Protein AF-X0VIX7-F1 (afdb_monomer_lite)

InterPro domains:
  IPR021027 Transposase, putative, helix-turn-helix domain [PF12323] (1-43)

Secondary structure (DSSP, 8-state):
------------HHHHHHHHHHHHHHHHHHHHHHHHHHHHHHHHTT-HHHHHH--PPPHHHH-

Foldseek 3Di:
DDDDDDDDDDDDPVVVVVVCVVCVLVVQLVVVQVVVLVVLCVVCVVPVVCSVVDDGDDSVVSD

Radius of gyration: 18.41 Å; chains: 1; bounding box: 32×38×47 Å

Organism: NCBI:txid412755

Structure (mmCIF, N/CA/C/O backbone):
data_AF-X0VIX7-F1
#
_entry.id   AF-X0VIX7-F1
#
loop_
_atom_site.group_PDB
_atom_site.id
_atom_site.type_symbol
_atom_site.label_atom_id
_atom_site.label_alt_id
_atom_site.label_comp_id
_atom_site.label_asym_id
_atom_site.label_entity_id
_atom_site.label_seq_id
_atom_site.pdbx_PDB_ins_code
_atom_site.Cartn_x
_atom_site.Cartn_y
_atom_site.Cartn_z
_atom_site.occupancy
_atom_site.B_iso_or_equiv
_atom_site.auth_seq_id
_atom_site.auth_comp_id
_atom_site.auth_asym_id
_atom_site.auth_atom_id
_atom_site.pdbx_PDB_model_num
ATOM 1 N N . MET A 1 1 ? -10.021 -28.937 8.013 1.00 56.84 1 MET A N 1
ATOM 2 C CA . MET A 1 1 ? -11.211 -28.077 8.210 1.00 56.84 1 MET A CA 1
ATOM 3 C C . MET A 1 1 ? -10.752 -26.630 8.288 1.00 56.84 1 MET A C 1
ATOM 5 O O . MET A 1 1 ? -10.101 -26.283 9.264 1.00 56.84 1 MET A O 1
ATOM 9 N N . ASN A 1 2 ? -11.068 -25.796 7.296 1.00 64.50 2 ASN A N 1
ATOM 10 C CA . ASN A 1 2 ? -10.785 -24.360 7.378 1.00 64.50 2 ASN A CA 1
ATOM 11 C C . ASN A 1 2 ? -11.954 -23.679 8.096 1.00 64.50 2 ASN A C 1
ATOM 13 O O . ASN A 1 2 ? -13.056 -23.610 7.558 1.00 64.50 2 ASN A O 1
ATOM 17 N N . ARG A 1 3 ? -11.733 -23.227 9.334 1.00 75.81 3 ARG A N 1
ATOM 18 C CA . ARG A 1 3 ? -12.716 -22.430 10.077 1.00 75.81 3 ARG A CA 1
ATOM 19 C C . ARG A 1 3 ? -12.544 -20.970 9.680 1.00 75.81 3 ARG A C 1
ATOM 21 O O . ARG A 1 3 ? -11.535 -20.359 10.013 1.00 75.81 3 ARG A O 1
ATOM 28 N N . ALA A 1 4 ? -13.524 -20.416 8.974 1.00 83.88 4 ALA A N 1
ATOM 29 C CA . ALA A 1 4 ? -13.605 -18.977 8.776 1.00 83.88 4 ALA A CA 1
ATOM 30 C C . ALA A 1 4 ? -14.220 -18.344 10.032 1.00 83.88 4 ALA A C 1
ATOM 32 O O . ALA A 1 4 ? -15.339 -18.682 10.417 1.00 83.88 4 ALA A O 1
ATOM 33 N N . ILE A 1 5 ? -13.481 -17.447 10.684 1.00 85.81 5 ILE A N 1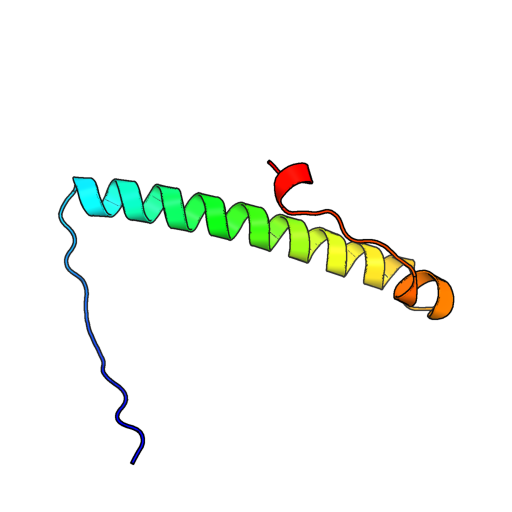
ATOM 34 C CA . ILE A 1 5 ? -13.980 -16.676 11.826 1.00 85.81 5 ILE A CA 1
ATOM 35 C C . ILE A 1 5 ? -14.533 -15.359 11.290 1.00 85.81 5 ILE A C 1
ATOM 37 O O . ILE A 1 5 ? -13.811 -14.578 10.673 1.00 85.81 5 ILE A O 1
ATOM 41 N N . LYS A 1 6 ? -15.818 -15.103 11.544 1.00 89.06 6 LYS A N 1
ATOM 42 C CA . LYS A 1 6 ? -16.443 -13.806 11.281 1.00 89.06 6 LYS A CA 1
ATOM 43 C C . LYS A 1 6 ? -16.476 -13.008 12.579 1.00 89.06 6 LYS A C 1
ATOM 45 O O . LYS A 1 6 ? -17.226 -13.341 13.489 1.00 89.06 6 LYS A O 1
ATOM 50 N N . VAL A 1 7 ? -15.673 -11.953 12.647 1.00 89.62 7 VAL A N 1
ATOM 51 C CA . VAL A 1 7 ? -15.606 -11.031 13.788 1.00 89.62 7 VAL A CA 1
ATOM 52 C C . VAL A 1 7 ? -16.015 -9.630 13.358 1.00 89.62 7 VAL A C 1
ATOM 54 O O . VAL A 1 7 ? -15.697 -9.192 12.253 1.00 89.62 7 VAL A O 1
ATOM 57 N N . ARG A 1 8 ? -16.734 -8.931 14.239 1.00 92.12 8 ARG A N 1
ATOM 58 C CA . ARG A 1 8 ? -17.066 -7.513 14.092 1.00 92.12 8 ARG A CA 1
ATOM 59 C C . ARG A 1 8 ? -16.331 -6.734 15.176 1.00 92.12 8 ARG A C 1
ATOM 61 O O . ARG A 1 8 ? -16.396 -7.103 16.344 1.00 92.12 8 ARG A O 1
ATOM 68 N N . LEU A 1 9 ? -15.632 -5.681 14.771 1.00 88.88 9 LEU A N 1
ATOM 69 C CA . LEU A 1 9 ? -14.922 -4.785 15.676 1.00 88.88 9 LEU A CA 1
ATOM 70 C C . LEU A 1 9 ? -15.838 -3.618 16.054 1.00 88.88 9 LEU A C 1
ATOM 72 O O . LEU A 1 9 ? -16.523 -3.075 15.190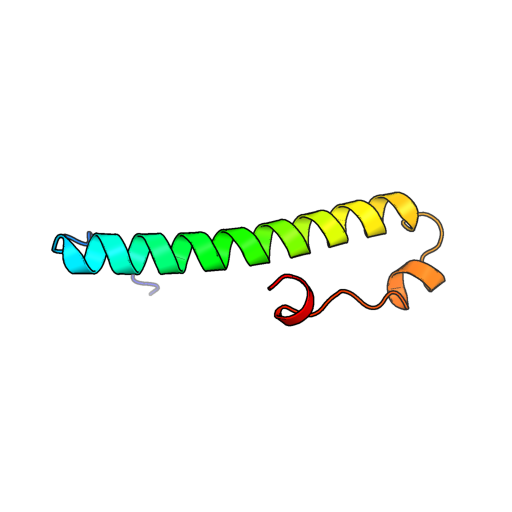 1.00 88.88 9 LEU A O 1
ATOM 76 N N . TYR A 1 10 ? -15.820 -3.242 17.331 1.00 94.69 10 TYR A N 1
ATOM 77 C CA . TYR A 1 10 ? -16.498 -2.062 1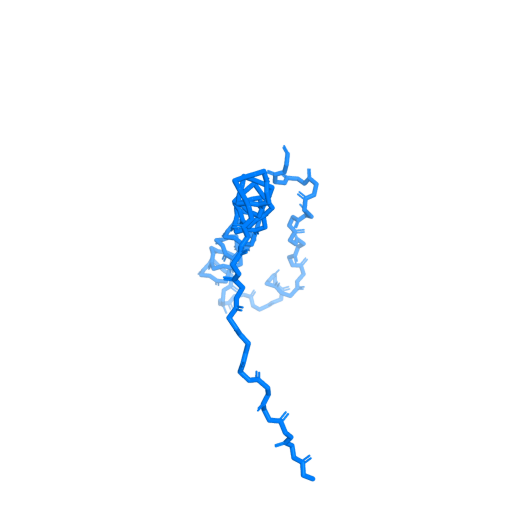7.872 1.00 94.69 10 TYR A CA 1
ATOM 78 C C . TYR A 1 10 ? -15.451 -1.178 18.566 1.00 94.69 10 TYR A C 1
ATOM 80 O O . TYR A 1 10 ? -15.301 -1.250 19.788 1.00 94.69 10 TYR A O 1
ATOM 88 N N . PRO A 1 11 ? -14.632 -0.452 17.787 1.00 95.00 11 PRO A N 1
ATOM 89 C CA . PRO A 1 11 ? -13.587 0.409 18.329 1.00 95.00 11 PRO A CA 1
ATOM 90 C C . PRO A 1 11 ? -14.174 1.576 19.137 1.00 95.00 11 PRO A C 1
ATOM 92 O O . PRO A 1 11 ? -15.281 2.039 18.882 1.00 95.00 11 PRO A O 1
ATOM 95 N N . LYS A 1 12 ? -13.419 2.062 20.124 1.00 97.50 12 LYS A N 1
ATOM 96 C CA . LYS A 1 12 ? -13.676 3.362 20.765 1.00 97.50 12 LYS A CA 1
ATOM 97 C C . LYS A 1 12 ? -13.173 4.491 19.861 1.00 97.50 12 LYS A C 1
ATOM 99 O O . LYS A 1 12 ? -12.317 4.253 19.015 1.00 97.50 12 LYS A O 1
ATOM 104 N N . GLN A 1 13 ? -13.615 5.722 20.112 1.00 97.44 13 GLN A N 1
ATOM 105 C CA . GLN A 1 13 ? -13.262 6.896 19.301 1.00 97.44 13 GLN A CA 1
ATOM 106 C C . GLN A 1 13 ? -11.749 7.024 19.019 1.00 97.44 13 GLN A C 1
ATOM 108 O O . GLN A 1 13 ? -11.344 7.142 17.868 1.00 97.44 13 GLN A O 1
ATOM 113 N N . GLU A 1 14 ? -10.892 6.894 20.036 1.00 97.56 14 GLU A N 1
ATOM 114 C CA . GLU A 1 14 ? -9.431 6.955 19.854 1.00 97.56 14 GLU A CA 1
ATOM 115 C C . GLU A 1 14 ? -8.897 5.847 18.923 1.00 97.56 14 GLU A C 1
ATOM 117 O O . GLU A 1 14 ? -8.011 6.069 18.097 1.00 97.56 14 GLU A O 1
ATOM 122 N N . GLN A 1 15 ? -9.468 4.642 19.007 1.00 97.31 15 GLN A N 1
ATOM 123 C CA . GLN A 1 15 ? -9.089 3.526 18.142 1.00 97.31 15 GLN A CA 1
ATOM 124 C C . GLN A 1 15 ? -9.540 3.765 16.699 1.00 97.31 15 GLN A C 1
ATOM 126 O O . GLN A 1 15 ? -8.796 3.438 15.779 1.00 97.31 15 GLN A O 1
ATOM 131 N N . GLU A 1 16 ? -10.721 4.348 16.486 1.00 96.62 16 GLU A N 1
ATOM 132 C CA . GLU A 1 16 ? -11.197 4.727 15.149 1.00 96.62 16 GLU A CA 1
ATOM 133 C C . GLU A 1 16 ? -10.251 5.725 14.483 1.00 96.62 16 GLU A C 1
ATOM 135 O O . GLU A 1 16 ? -9.877 5.542 13.322 1.00 96.62 16 GLU A O 1
ATOM 140 N N . GLU A 1 17 ? -9.801 6.737 15.223 1.00 97.12 17 GLU A N 1
ATOM 141 C CA . GLU A 1 17 ? -8.852 7.730 14.722 1.00 97.12 17 GLU A CA 1
ATOM 142 C C . GLU A 1 17 ? -7.509 7.098 14.339 1.00 97.12 17 GLU A C 1
ATOM 144 O O . GLU A 1 17 ? -6.969 7.382 13.264 1.00 97.12 17 GLU A O 1
ATOM 149 N N . ILE A 1 18 ? -6.971 6.214 15.185 1.00 97.31 18 ILE A N 1
ATOM 150 C CA . ILE A 1 18 ? -5.720 5.493 14.913 1.00 97.31 18 ILE A CA 1
ATOM 151 C C . ILE A 1 18 ? -5.876 4.591 13.686 1.00 97.31 18 ILE A C 1
ATOM 153 O O . ILE A 1 18 ? -5.037 4.626 12.783 1.00 97.31 18 ILE A O 1
ATOM 157 N N . LEU A 1 19 ? -6.957 3.812 13.617 1.00 96.44 19 LEU A N 1
ATOM 158 C CA . LEU A 1 19 ? -7.236 2.922 12.490 1.00 96.44 19 LEU A CA 1
ATOM 159 C C . LEU A 1 19 ? -7.390 3.711 11.189 1.00 96.44 19 LEU A C 1
ATOM 161 O O . LEU A 1 19 ? -6.807 3.330 10.177 1.00 96.44 19 LEU A O 1
ATOM 165 N N . SER A 1 20 ? -8.106 4.834 11.219 1.00 96.19 20 SER A N 1
ATOM 166 C CA . SER A 1 20 ? -8.275 5.716 10.064 1.00 96.19 20 SER A CA 1
ATOM 167 C C . SER A 1 20 ? -6.932 6.250 9.558 1.00 96.19 20 SER A C 1
ATOM 169 O O . SER A 1 20 ? -6.638 6.150 8.365 1.00 96.19 20 SER A O 1
ATOM 171 N N . LYS A 1 21 ? -6.059 6.721 10.462 1.00 97.00 21 LYS A N 1
ATOM 172 C CA . LYS A 1 21 ? -4.702 7.174 10.112 1.00 97.00 21 LYS A CA 1
ATOM 173 C C . LYS A 1 21 ? -3.870 6.047 9.498 1.00 97.00 21 LYS A C 1
ATOM 175 O O . LYS A 1 21 ? -3.264 6.242 8.447 1.00 97.00 21 LYS A O 1
ATOM 180 N N . ILE A 1 22 ? -3.863 4.864 10.114 1.00 97.19 22 ILE A N 1
ATOM 181 C CA . ILE A 1 22 ? -3.088 3.710 9.633 1.00 97.19 22 ILE A CA 1
ATOM 182 C C . ILE A 1 22 ? -3.586 3.266 8.257 1.00 97.19 22 ILE A C 1
ATOM 184 O O . ILE A 1 22 ? -2.798 3.190 7.314 1.00 97.19 22 ILE A O 1
ATOM 188 N N . PHE A 1 23 ? -4.888 3.019 8.109 1.00 96.62 23 PHE A N 1
ATOM 189 C CA . PHE A 1 23 ? -5.459 2.584 6.837 1.00 96.62 23 PHE A CA 1
ATOM 190 C C . PHE A 1 23 ? -5.302 3.643 5.749 1.00 96.62 23 PHE A C 1
ATOM 192 O O . PHE A 1 23 ? -5.016 3.287 4.607 1.00 96.62 23 PHE A O 1
ATOM 199 N N . GLY A 1 24 ? -5.422 4.927 6.093 1.00 96.75 24 GLY A N 1
ATOM 200 C CA . GLY A 1 24 ? -5.154 6.040 5.186 1.00 96.75 24 GLY A CA 1
ATOM 201 C C . GLY A 1 24 ? -3.721 6.016 4.656 1.00 96.75 24 GLY A C 1
ATOM 202 O O . GLY A 1 24 ? -3.516 5.986 3.441 1.00 96.75 24 GLY A O 1
ATOM 203 N N . CYS A 1 25 ? -2.732 5.939 5.549 1.00 95.44 25 CYS A N 1
ATOM 204 C CA . CYS A 1 25 ? -1.317 5.859 5.186 1.00 95.44 25 CYS A CA 1
ATOM 205 C C . CYS A 1 25 ? -1.004 4.620 4.332 1.00 95.44 25 CYS A C 1
ATOM 207 O O . CYS A 1 25 ? -0.369 4.736 3.282 1.00 95.44 25 CYS A O 1
ATOM 209 N N . CYS A 1 26 ? -1.482 3.438 4.735 1.00 96.56 26 CYS A N 1
ATOM 210 C CA . CYS A 1 26 ? -1.282 2.199 3.979 1.00 96.56 26 CYS A CA 1
ATOM 211 C C . CYS A 1 26 ? -1.907 2.281 2.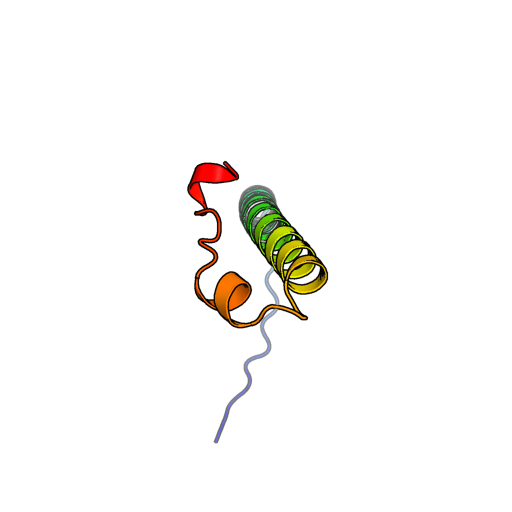581 1.00 96.56 26 CYS A C 1
ATOM 213 O O . CYS A 1 26 ? -1.266 1.919 1.593 1.00 96.56 26 CYS A O 1
ATOM 215 N N . ARG A 1 27 ? -3.141 2.791 2.484 1.00 97.25 27 ARG A N 1
ATOM 216 C CA . ARG A 1 27 ? -3.855 2.950 1.212 1.00 97.25 27 ARG A CA 1
ATOM 217 C C . ARG A 1 27 ? -3.145 3.930 0.287 1.00 97.25 27 ARG A C 1
ATOM 219 O O . ARG A 1 27 ? -3.070 3.672 -0.911 1.00 97.25 27 ARG A O 1
ATOM 226 N N . PHE A 1 28 ? -2.621 5.027 0.826 1.00 96.50 28 PHE A N 1
ATOM 227 C CA . PHE A 1 28 ? -1.874 6.014 0.053 1.00 96.50 28 PHE A CA 1
ATOM 228 C C . PHE A 1 28 ? -0.632 5.398 -0.605 1.00 96.50 28 PHE A C 1
ATOM 230 O O . PHE A 1 28 ? -0.506 5.452 -1.830 1.00 96.50 28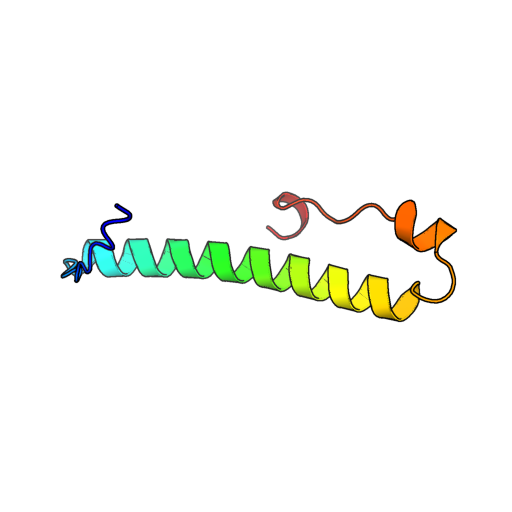 PHE A O 1
ATOM 237 N N . ILE A 1 29 ? 0.235 4.752 0.183 1.00 96.81 29 ILE A N 1
ATOM 238 C CA . ILE A 1 29 ? 1.465 4.127 -0.330 1.00 96.81 29 ILE A CA 1
ATOM 239 C C . ILE A 1 29 ? 1.135 3.029 -1.343 1.00 96.81 29 ILE A C 1
ATOM 241 O O . ILE A 1 29 ? 1.703 3.007 -2.435 1.00 96.81 29 ILE A O 1
ATOM 245 N N . TYR A 1 30 ? 0.170 2.158 -1.026 1.00 96.88 30 TYR A N 1
ATOM 246 C CA . TYR A 1 30 ? -0.255 1.096 -1.937 1.00 96.88 30 TYR A CA 1
ATOM 247 C C . TYR A 1 30 ? -0.732 1.653 -3.282 1.00 96.88 30 TYR A C 1
ATOM 249 O O . TYR A 1 30 ? -0.298 1.189 -4.337 1.00 96.88 30 TYR A O 1
ATOM 257 N N . ASN A 1 31 ? -1.589 2.677 -3.256 1.00 97.31 31 ASN A N 1
ATOM 258 C CA . ASN A 1 31 ? -2.114 3.287 -4.472 1.00 97.31 31 ASN A CA 1
ATOM 259 C C . ASN A 1 31 ? -1.010 3.941 -5.305 1.00 97.31 31 ASN A C 1
ATOM 261 O O . ASN A 1 31 ? -1.032 3.803 -6.524 1.00 97.31 31 ASN A O 1
ATOM 265 N N . LYS A 1 32 ? -0.031 4.598 -4.672 1.00 97.44 32 LYS A N 1
ATOM 266 C CA . LYS A 1 32 ? 1.107 5.207 -5.373 1.00 97.44 32 LYS A CA 1
ATOM 267 C C . LYS A 1 32 ? 1.999 4.177 -6.064 1.00 97.44 32 LYS A C 1
ATOM 269 O O . LYS A 1 32 ? 2.364 4.357 -7.223 1.00 97.44 32 LYS A O 1
ATOM 274 N N . MET A 1 33 ? 2.282 3.066 -5.393 1.00 96.56 33 MET A N 1
ATOM 275 C CA . MET A 1 33 ? 3.029 1.954 -5.987 1.00 96.56 33 MET A CA 1
ATOM 276 C C . MET A 1 33 ? 2.260 1.267 -7.115 1.00 96.56 33 MET A C 1
ATOM 278 O O . MET A 1 33 ? 2.841 0.863 -8.120 1.00 96.56 33 MET A O 1
ATOM 282 N N . LEU A 1 34 ? 0.947 1.094 -6.948 1.00 97.88 34 LEU A N 1
ATOM 283 C CA . LEU A 1 34 ? 0.095 0.504 -7.976 1.00 97.88 34 LEU A CA 1
ATOM 284 C C . LEU A 1 34 ? -0.004 1.409 -9.211 1.00 97.88 34 LEU A C 1
ATOM 286 O O . LEU A 1 34 ? 0.035 0.908 -10.332 1.00 97.88 34 LEU A O 1
ATOM 290 N N . GLU A 1 35 ? -0.125 2.720 -9.005 1.00 97.94 35 GLU A N 1
ATOM 291 C CA . GLU A 1 35 ? -0.105 3.735 -10.060 1.00 97.94 35 GLU A CA 1
ATOM 292 C C . GLU A 1 35 ? 1.188 3.647 -10.879 1.00 97.94 35 GLU A C 1
ATOM 294 O O . GLU A 1 35 ? 1.113 3.483 -12.097 1.00 97.94 35 GLU A O 1
ATOM 299 N N . GLU A 1 36 ? 2.355 3.642 -10.224 1.00 97.69 36 GLU A N 1
ATOM 300 C CA . GLU A 1 36 ? 3.648 3.495 -10.906 1.00 97.69 36 GLU A CA 1
ATOM 301 C C . GLU A 1 36 ? 3.723 2.188 -11.703 1.00 97.69 36 GLU A C 1
ATOM 303 O O . GLU A 1 36 ? 4.054 2.204 -12.885 1.00 97.69 36 GLU A O 1
ATOM 308 N N . ARG A 1 37 ? 3.351 1.052 -11.102 1.00 97.12 37 ARG A N 1
ATOM 309 C CA . ARG A 1 37 ? 3.365 -0.248 -11.796 1.00 97.12 37 ARG A CA 1
ATOM 310 C C . ARG A 1 37 ? 2.520 -0.250 -13.061 1.00 97.12 37 ARG A C 1
ATOM 312 O O . ARG A 1 37 ? 2.962 -0.776 -14.078 1.00 97.12 37 ARG A O 1
ATOM 319 N N . LYS A 1 38 ? 1.325 0.341 -13.011 1.00 98.25 38 LYS A N 1
ATOM 320 C CA . LYS A 1 38 ? 0.455 0.457 -14.188 1.00 98.25 38 LYS A CA 1
ATOM 321 C C . LYS A 1 38 ? 1.087 1.340 -15.260 1.00 98.25 38 LYS A C 1
ATOM 323 O O . LYS A 1 38 ? 1.119 0.941 -16.416 1.00 98.25 38 LYS A O 1
ATOM 328 N N . GLN A 1 39 ? 1.613 2.502 -14.878 1.00 97.88 39 GLN A N 1
ATOM 329 C CA . GLN A 1 39 ? 2.248 3.434 -15.813 1.00 97.88 39 GLN A CA 1
ATOM 330 C C . GLN A 1 39 ? 3.455 2.805 -16.515 1.00 97.88 39 GLN A C 1
ATOM 332 O O . GLN A 1 39 ? 3.547 2.853 -17.737 1.00 97.88 39 GLN A O 1
ATOM 337 N N . ILE A 1 40 ? 4.343 2.168 -15.752 1.00 97.81 40 ILE A N 1
ATOM 338 C CA . ILE A 1 40 ? 5.550 1.527 -16.281 1.00 97.81 40 ILE A CA 1
ATOM 339 C C . ILE A 1 40 ? 5.206 0.334 -17.167 1.00 97.81 40 ILE A C 1
ATOM 341 O O . ILE A 1 40 ? 5.805 0.172 -18.227 1.00 97.81 40 ILE A O 1
ATOM 345 N N . TYR A 1 41 ? 4.215 -0.471 -16.779 1.00 97.38 41 TYR A N 1
ATOM 346 C CA . TYR A 1 41 ? 3.732 -1.546 -17.636 1.00 97.38 41 TYR A CA 1
ATOM 347 C C . TYR A 1 41 ? 3.211 -1.004 -18.970 1.00 97.38 41 TYR A C 1
ATOM 349 O O . TYR A 1 41 ? 3.645 -1.472 -20.015 1.00 97.38 41 TYR A O 1
ATOM 357 N N . GLU A 1 42 ? 2.343 0.012 -18.963 1.00 97.88 42 GLU A N 1
ATOM 358 C CA . GLU A 1 42 ? 1.811 0.575 -20.211 1.00 97.88 42 GLU A CA 1
ATOM 359 C C . GLU A 1 42 ? 2.896 1.178 -21.109 1.00 97.88 42 GLU A C 1
ATOM 361 O O . GLU A 1 42 ? 2.801 1.069 -22.329 1.00 97.88 42 GLU A O 1
ATOM 366 N N . GLN A 1 43 ? 3.934 1.773 -20.520 1.00 96.81 43 GLN A N 1
ATOM 367 C CA . GLN A 1 43 ? 5.051 2.362 -21.262 1.00 96.81 43 GLN A CA 1
ATOM 368 C C . GLN A 1 43 ? 6.013 1.320 -21.843 1.00 96.81 43 GLN A C 1
ATOM 370 O O . GLN A 1 43 ? 6.569 1.548 -22.913 1.00 96.81 43 GLN A O 1
ATOM 375 N N . LEU A 1 44 ? 6.245 0.209 -21.138 1.00 97.19 44 LEU A N 1
ATOM 376 C CA . LEU A 1 44 ? 7.329 -0.731 -21.449 1.00 97.19 44 LEU A CA 1
ATOM 377 C C . LEU A 1 44 ? 6.848 -2.135 -21.840 1.00 97.19 44 LEU A C 1
ATOM 379 O O . LEU A 1 44 ? 7.676 -3.012 -22.064 1.00 97.19 44 LEU A O 1
ATOM 383 N N . LYS A 1 45 ? 5.536 -2.391 -21.927 1.00 95.19 45 LYS A N 1
ATOM 384 C CA . LYS A 1 45 ? 4.985 -3.726 -22.244 1.00 95.19 45 LYS A CA 1
ATOM 385 C C . LYS A 1 45 ? 5.534 -4.343 -23.536 1.00 95.19 45 LYS A C 1
ATOM 387 O O . LYS A 1 45 ? 5.629 -5.569 -23.611 1.00 95.19 45 LYS A O 1
ATOM 392 N N . ASP A 1 46 ? 5.914 -3.515 -24.507 1.00 96.19 46 ASP A N 1
ATOM 393 C CA . ASP A 1 46 ? 6.459 -3.956 -25.795 1.00 96.19 46 ASP A CA 1
ATOM 394 C C . ASP A 1 46 ? 7.976 -4.225 -25.734 1.00 96.19 46 ASP A C 1
ATOM 396 O O . ASP A 1 46 ? 8.482 -5.077 -26.465 1.00 96.19 46 ASP A O 1
ATOM 400 N N . ASP A 1 47 ? 8.694 -3.582 -24.805 1.00 95.56 47 ASP A N 1
ATOM 401 C CA . ASP A 1 47 ? 10.108 -3.837 -24.516 1.00 95.56 47 ASP A CA 1
ATOM 402 C C . ASP A 1 47 ? 10.268 -4.538 -23.162 1.00 95.56 47 ASP A C 1
ATOM 404 O O . ASP A 1 47 ? 10.546 -3.947 -22.109 1.00 95.56 47 ASP A O 1
ATOM 408 N N . LYS A 1 48 ? 10.125 -5.863 -23.217 1.00 92.56 48 LYS A N 1
ATOM 409 C CA . LYS A 1 48 ? 10.225 -6.731 -22.042 1.00 92.56 48 LYS A CA 1
ATOM 410 C C . LYS A 1 48 ? 11.563 -6.591 -21.321 1.00 92.56 48 LYS A C 1
ATOM 412 O O . LYS A 1 48 ? 11.580 -6.656 -20.096 1.00 92.56 48 LYS A O 1
ATOM 417 N N . GLN A 1 49 ? 12.673 -6.405 -22.039 1.00 94.56 49 GLN A N 1
ATOM 418 C CA . GLN A 1 49 ? 13.997 -6.353 -21.415 1.00 94.56 49 GLN A CA 1
ATOM 419 C C . GLN A 1 49 ? 14.129 -5.117 -20.523 1.00 94.56 49 GLN A C 1
ATOM 421 O O . GLN A 1 49 ? 14.621 -5.219 -19.395 1.00 94.56 49 GLN A O 1
ATOM 426 N N . THR A 1 50 ? 13.642 -3.974 -21.002 1.00 94.56 50 THR A N 1
ATOM 427 C CA . THR A 1 50 ? 13.623 -2.728 -20.231 1.00 94.56 50 THR A CA 1
ATOM 428 C C . THR A 1 50 ? 12.623 -2.806 -19.077 1.00 94.56 50 THR A C 1
ATOM 430 O O . THR A 1 50 ? 12.951 -2.391 -17.964 1.00 94.56 50 THR A O 1
ATOM 433 N N . LEU A 1 51 ? 11.453 -3.425 -19.281 1.00 95.38 51 LEU A N 1
ATOM 434 C CA . LEU A 1 51 ? 10.468 -3.654 -18.217 1.00 95.38 51 LEU A CA 1
ATOM 435 C C . LEU A 1 51 ? 11.025 -4.513 -17.065 1.00 95.38 51 LEU A C 1
ATOM 437 O O . LEU A 1 51 ? 10.848 -4.154 -15.902 1.00 95.38 51 LEU A O 1
ATOM 441 N N . TYR A 1 52 ? 11.715 -5.621 -17.364 1.00 93.88 52 TYR A N 1
ATOM 442 C CA . TYR A 1 52 ? 12.315 -6.493 -16.341 1.00 93.88 52 TYR A CA 1
ATOM 443 C C . TYR A 1 52 ? 13.421 -5.800 -15.539 1.00 93.88 52 TYR A C 1
ATOM 445 O O . TYR A 1 52 ? 13.596 -6.087 -14.356 1.00 93.88 52 TYR A O 1
ATOM 453 N N . ASN A 1 53 ? 14.151 -4.883 -16.170 1.00 96.38 53 ASN A N 1
ATOM 454 C CA . ASN A 1 53 ? 15.256 -4.165 -15.542 1.00 96.38 53 ASN A CA 1
ATOM 455 C C . ASN A 1 53 ? 14.810 -2.895 -14.794 1.00 96.38 53 ASN A C 1
ATOM 457 O O . ASN A 1 53 ? 15.627 -2.282 -14.098 1.00 96.38 53 ASN A O 1
ATOM 461 N N . TYR A 1 54 ? 13.543 -2.484 -14.920 1.00 96.25 54 TYR A N 1
ATOM 462 C CA . TYR A 1 54 ? 13.031 -1.277 -14.279 1.00 96.25 54 TYR A CA 1
ATOM 463 C C . TYR A 1 54 ? 13.035 -1.403 -12.749 1.00 96.25 54 TYR A C 1
ATOM 465 O O . TYR A 1 54 ? 12.498 -2.351 -12.172 1.00 96.25 54 TYR A O 1
ATOM 473 N N . LYS A 1 55 ? 13.608 -0.404 -12.069 1.00 96.19 55 LYS A N 1
ATOM 474 C CA . LYS A 1 55 ? 13.640 -0.335 -10.604 1.00 96.19 55 LYS A CA 1
ATOM 475 C C . LYS A 1 55 ? 12.507 0.545 -10.090 1.00 96.19 55 LYS A C 1
ATOM 477 O O . LYS A 1 55 ? 12.559 1.763 -10.227 1.00 96.19 55 LYS A O 1
ATOM 482 N N . TYR A 1 56 ? 11.520 -0.087 -9.461 1.00 95.75 56 TYR A N 1
ATOM 483 C CA . TYR A 1 56 ? 10.416 0.601 -8.793 1.00 95.75 56 TYR A CA 1
ATOM 484 C C . TYR A 1 56 ? 10.885 1.430 -7.603 1.00 95.75 56 TYR A C 1
ATOM 486 O O . TYR A 1 56 ? 11.885 1.108 -6.946 1.00 95.75 56 TYR A O 1
ATOM 494 N N . LYS A 1 57 ? 10.123 2.479 -7.303 1.00 95.88 57 LYS A N 1
ATOM 495 C CA . LYS A 1 57 ? 10.380 3.316 -6.139 1.00 95.88 57 LYS A CA 1
ATOM 496 C C . LYS A 1 57 ? 10.111 2.550 -4.850 1.00 95.88 57 LYS A C 1
ATOM 498 O O . LYS A 1 57 ? 9.201 1.728 -4.753 1.00 95.88 57 LYS A O 1
ATOM 503 N N . THR A 1 58 ? 10.912 2.850 -3.834 1.00 94.38 58 THR A N 1
ATOM 504 C CA . THR A 1 58 ? 10.709 2.302 -2.484 1.00 94.38 58 THR A CA 1
ATOM 505 C C . THR A 1 58 ? 9.650 3.102 -1.730 1.00 94.38 58 THR A C 1
ATOM 507 O O . THR A 1 58 ? 9.380 4.257 -2.056 1.00 94.38 58 THR A O 1
ATOM 510 N N . GLU A 1 59 ? 9.080 2.531 -0.671 1.00 89.81 59 GLU A N 1
ATOM 511 C CA . GLU A 1 59 ? 8.082 3.174 0.197 1.00 89.81 59 GLU A CA 1
ATOM 512 C C . GLU A 1 59 ? 8.555 4.551 0.681 1.00 89.81 59 GLU A C 1
ATOM 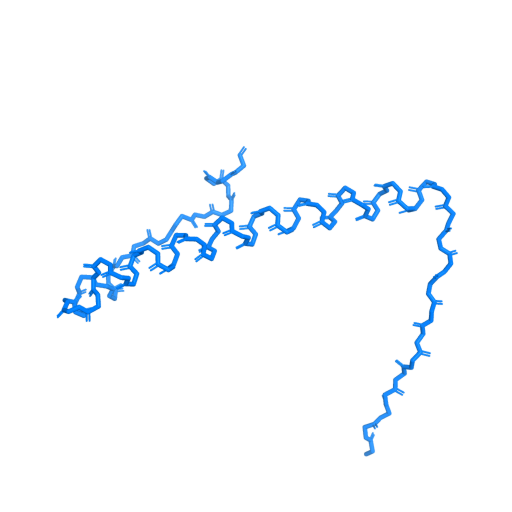514 O O . GLU A 1 59 ? 7.778 5.501 0.737 1.00 89.81 59 GLU A O 1
ATOM 519 N N . LYS A 1 60 ? 9.854 4.668 0.988 1.00 91.94 60 LYS A N 1
ATOM 520 C CA . LYS A 1 60 ? 10.488 5.905 1.462 1.00 91.94 60 LYS A CA 1
ATOM 521 C C . LYS A 1 60 ? 10.485 7.031 0.432 1.00 91.94 60 LYS A C 1
ATOM 523 O O . LYS A 1 60 ? 10.652 8.171 0.822 1.00 91.94 60 LYS A O 1
ATOM 528 N N . GLN A 1 61 ? 10.352 6.718 -0.853 1.00 93.06 61 GLN A N 1
ATOM 529 C CA . GLN A 1 61 ? 10.366 7.707 -1.934 1.00 93.06 61 GLN A CA 1
ATOM 530 C C . GLN A 1 61 ? 8.967 8.262 -2.234 1.00 93.06 61 GLN A C 1
ATOM 532 O O . GLN A 1 61 ? 8.843 9.238 -2.967 1.00 93.06 61 GLN A O 1
ATOM 537 N N . TYR A 1 62 ? 7.919 7.637 -1.689 1.00 88.50 62 TYR A N 1
ATOM 538 C CA . TYR A 1 62 ? 6.544 8.140 -1.749 1.00 88.50 62 TYR A CA 1
ATOM 539 C C . TYR A 1 62 ? 6.133 8.918 -0.497 1.00 88.50 62 TYR A C 1
ATOM 541 O O . TYR A 1 62 ? 5.105 9.594 -0.524 1.00 88.50 62 TYR A O 1
ATOM 549 N N . LYS A 1 63 ? 6.891 8.761 0.592 1.00 78.50 63 LYS A N 1
ATOM 550 C CA . LYS A 1 63 ? 6.722 9.477 1.854 1.00 78.50 63 LYS A CA 1
ATOM 551 C C . LYS A 1 63 ? 7.505 10.783 1.819 1.00 78.50 63 LYS A C 1
ATOM 553 O O . LYS A 1 63 ? 6.957 11.776 2.338 1.00 78.50 63 LYS A O 1
#

pLDDT: mean 93.59, std 7.43, range [56.84, 98.25]

Sequence (63 aa):
MNRAIKVRLYPKQEQEEILSKIFGCCRFIYNKMLEERKQIYEQLKDDKQTLYNYKYKTEKQYK